Protein AF-A0A1G2H850-F1 (afdb_monomer)

Radius of gyration: 28.99 Å; Cα contacts (8 Å, |Δi|>4): 253; chains: 1; bounding box: 57×56×96 Å

Sequence (173 aa):
MLKAKFNKGFTLIELSIAVFVLAVGISGMLALINRLVISGTQIQQQLIASGLAQEGIEVTHNIRNTNWIQDKDWNEGLDKSGCSTSPLDTSNCPILATVNFDSSSISENSDPDDWELPWDGSNYKHSSGGIFSRHLEISYDSDDDGDIFMRVKSIVDWRGKSFETEELLYDWE

Foldseek 3Di:
DDDDDDDDDDDPVNVVVVVVVVVVVVVVVVVVVVVVVVVVVVVVVVVVQVVVQVLQVVLLVVLLVVCVVVVHDSCVQVDDDQFPDDLPRWPPPWFKWDDFSPDNHTHGDPDQQQQAWDDPPPGTDGDGDHQKGKIWTWTWDADPVRFIWIKIKIWMDGPHDIDIDIDIGGDDD

Mean predicted aligned error: 8.48 Å

pLDDT: mean 86.19, std 13.15, range [43.88, 97.88]

Nearest PDB structures (foldseek):
  5kux-assembly1_A  TM=5.334E-01  e=2.089E-01  synthetic construct
  4h62-assembly1_Q  TM=6.261E-01  e=2.648E+00  Saccharomyces cerevisiae S288C
  4v1o-assembly1_W  TM=6.262E-01  e=2.802E+00  Saccharomyces cerevisiae
  2imj-assembly2_D  TM=6.664E-01  e=4.401E+00  Pseudomonas protegens Pf-5
  8avp-assembly6_L  TM=4.520E-01  e=1.686E+00  Rhizobium sp. AAP43

Structure (mmCIF, N/CA/C/O backbone):
data_AF-A0A1G2H850-F1
#
_entry.id   AF-A0A1G2H850-F1
#
loop_
_atom_site.group_PDB
_atom_site.id
_atom_site.type_symbol
_atom_site.label_atom_id
_atom_site.label_alt_id
_atom_site.label_comp_id
_atom_site.label_asym_id
_atom_site.label_entity_id
_atom_site.label_seq_id
_atom_site.pdbx_PDB_ins_code
_atom_site.Cartn_x
_atom_site.Cartn_y
_atom_site.Cartn_z
_atom_site.occupancy
_atom_site.B_iso_or_equiv
_atom_site.auth_seq_id
_atom_site.auth_comp_id
_atom_site.auth_asym_id
_atom_site.auth_atom_id
_atom_site.pdbx_PDB_model_num
ATOM 1 N N . MET A 1 1 ? -19.069 -40.779 71.135 1.00 43.88 1 MET A N 1
ATOM 2 C CA . MET A 1 1 ? -20.089 -40.170 70.252 1.00 43.88 1 MET A CA 1
ATOM 3 C C . MET A 1 1 ? -19.402 -39.168 69.334 1.00 43.88 1 MET A C 1
ATOM 5 O O . MET A 1 1 ? -18.726 -38.278 69.836 1.00 43.88 1 MET A O 1
ATOM 9 N N . LEU A 1 2 ? -19.499 -39.356 68.015 1.00 52.38 2 LEU A N 1
ATOM 10 C CA . LEU A 1 2 ? -18.927 -38.453 67.009 1.00 52.38 2 LEU A CA 1
ATOM 11 C C . LEU A 1 2 ? -19.668 -37.104 67.024 1.00 52.38 2 LEU A C 1
ATOM 13 O O . LEU A 1 2 ? -20.883 -37.068 66.848 1.00 52.38 2 LEU A O 1
ATOM 17 N N . LYS A 1 3 ? -18.943 -35.996 67.224 1.00 51.53 3 LYS A N 1
ATOM 18 C CA . LYS A 1 3 ? -19.475 -34.638 67.032 1.00 51.53 3 LYS A CA 1
ATOM 19 C C . LYS A 1 3 ? -19.689 -34.403 65.536 1.00 51.53 3 LYS A C 1
ATOM 21 O O . LYS A 1 3 ? -18.717 -34.312 64.789 1.00 51.53 3 LYS A O 1
ATOM 26 N N . ALA A 1 4 ? -20.941 -34.275 65.106 1.00 64.69 4 ALA A N 1
ATOM 27 C CA . ALA A 1 4 ? -21.257 -33.799 63.765 1.00 64.69 4 ALA A CA 1
ATOM 28 C C . ALA A 1 4 ? -20.779 -32.343 63.616 1.00 64.69 4 ALA A C 1
ATOM 30 O O . ALA A 1 4 ? -21.130 -31.469 64.411 1.00 64.69 4 ALA A O 1
ATOM 31 N N . LYS A 1 5 ? -19.930 -32.095 62.616 1.00 61.72 5 LYS A N 1
ATOM 32 C CA . LYS A 1 5 ? -19.424 -30.766 62.266 1.00 61.72 5 LYS A CA 1
ATOM 33 C C . LYS A 1 5 ? -20.484 -30.101 61.381 1.00 61.72 5 LYS A C 1
ATOM 35 O O . LYS A 1 5 ? -20.654 -30.500 60.235 1.00 61.72 5 LYS A O 1
ATOM 40 N N . PHE A 1 6 ? -21.234 -29.138 61.913 1.00 60.81 6 PHE A N 1
ATOM 41 C CA . PHE A 1 6 ? -22.173 -28.357 61.105 1.00 60.81 6 PHE A CA 1
ATOM 42 C C . PHE A 1 6 ? -21.379 -27.497 60.110 1.00 60.81 6 PHE A C 1
ATOM 44 O O . PHE A 1 6 ? -20.620 -26.614 60.517 1.00 60.81 6 PHE A O 1
ATOM 51 N N . ASN A 1 7 ? -21.524 -27.774 58.812 1.00 66.62 7 ASN A N 1
ATOM 52 C CA . ASN A 1 7 ? -20.998 -26.911 57.759 1.00 66.62 7 ASN A CA 1
ATOM 53 C C . ASN A 1 7 ? -21.762 -25.582 57.811 1.00 66.62 7 ASN A C 1
ATOM 55 O O . ASN A 1 7 ? -22.991 -25.570 57.778 1.00 66.62 7 ASN A O 1
ATOM 59 N N . LYS A 1 8 ? -21.037 -24.468 57.961 1.00 70.81 8 LYS A N 1
ATOM 60 C CA . LYS A 1 8 ? -21.627 -23.125 57.982 1.00 70.81 8 LYS A CA 1
ATOM 61 C C . LYS A 1 8 ? -22.342 -22.887 56.644 1.00 70.81 8 LYS A C 1
ATOM 63 O O . LYS A 1 8 ? -21.728 -23.061 55.596 1.00 70.81 8 LYS A O 1
ATOM 68 N N . GLY A 1 9 ? -23.633 -22.557 56.691 1.00 71.75 9 GLY A N 1
ATOM 69 C CA . GLY A 1 9 ? -24.425 -22.229 55.504 1.00 71.75 9 GLY A CA 1
ATOM 70 C C . GLY A 1 9 ? -23.987 -20.905 54.873 1.00 71.75 9 GLY A C 1
ATOM 71 O O . GLY A 1 9 ? -23.446 -20.039 55.559 1.00 71.75 9 GLY A O 1
ATOM 72 N N . PHE A 1 10 ? -24.226 -20.765 53.571 1.00 74.31 10 PHE A N 1
ATOM 73 C CA . PHE A 1 10 ? -23.901 -19.567 52.798 1.00 74.31 10 PHE A CA 1
ATOM 74 C C . PHE A 1 10 ? -24.806 -18.397 53.204 1.00 74.31 10 PHE A C 1
ATOM 76 O O . PHE A 1 10 ? -26.018 -18.573 53.355 1.00 74.31 10 PHE A O 1
ATOM 83 N N . THR A 1 11 ? -24.235 -17.208 53.401 1.00 88.50 11 THR A N 1
ATOM 84 C CA . THR A 1 11 ? -25.017 -16.028 53.808 1.00 88.50 11 THR A CA 1
ATOM 85 C C . THR A 1 11 ? -25.519 -15.245 52.593 1.00 88.50 11 THR A C 1
ATOM 87 O O . THR A 1 11 ? -24.885 -15.226 51.541 1.00 88.50 11 THR A O 1
ATOM 90 N N . LEU A 1 12 ? -26.653 -14.548 52.725 1.00 89.12 12 LEU A N 1
ATOM 91 C CA . LEU A 1 12 ? -27.211 -13.740 51.631 1.00 89.12 12 LEU A CA 1
ATOM 92 C C . LEU A 1 12 ? -26.261 -12.607 51.201 1.00 89.12 12 LEU A C 1
ATOM 94 O O . LEU A 1 12 ? -26.177 -12.287 50.020 1.00 89.12 12 LEU A O 1
ATOM 98 N N . ILE A 1 13 ? -25.498 -12.045 52.144 1.00 91.38 13 ILE A N 1
ATOM 99 C CA . ILE A 1 13 ? -24.484 -11.025 51.848 1.00 91.38 13 ILE A CA 1
ATOM 100 C C . ILE A 1 13 ? -23.309 -11.593 51.036 1.00 91.38 13 ILE A C 1
ATOM 102 O O . ILE A 1 13 ? -22.813 -10.925 50.134 1.00 91.38 13 ILE A O 1
ATOM 106 N N . GLU A 1 14 ? -22.906 -12.838 51.295 1.00 88.31 14 GLU A N 1
ATOM 107 C CA . GLU A 1 14 ? -21.842 -13.528 50.555 1.00 88.31 14 GLU A CA 1
ATOM 108 C C . GLU A 1 14 ? -22.253 -13.799 49.101 1.00 88.31 14 GLU A C 1
ATOM 110 O O . GLU A 1 14 ? -21.452 -13.594 48.190 1.00 88.31 14 GLU A O 1
ATOM 115 N N . LEU A 1 15 ? -23.528 -14.138 48.862 1.00 92.56 15 LEU A N 1
ATOM 116 C CA . LEU A 1 15 ? -24.086 -14.260 47.511 1.00 92.56 15 LEU A CA 1
ATOM 117 C C . LEU A 1 15 ? -24.059 -12.933 46.758 1.00 92.56 15 LEU A C 1
ATOM 119 O O . LEU A 1 15 ? -23.625 -12.892 45.609 1.00 92.56 15 LEU A O 1
ATOM 123 N N . SER A 1 16 ? -24.492 -11.851 47.405 1.00 93.94 16 SER A N 1
ATOM 124 C CA . SER A 1 16 ? -24.506 -10.521 46.795 1.00 93.94 16 SER A CA 1
ATOM 125 C C . SER A 1 16 ? -23.104 -10.075 46.383 1.00 93.94 16 SER A C 1
ATOM 127 O O . SER A 1 16 ? -22.919 -9.574 45.276 1.00 93.94 16 SER A O 1
ATOM 129 N N . ILE A 1 17 ? -22.106 -10.306 47.242 1.00 95.50 17 ILE A N 1
ATOM 130 C CA . ILE A 1 17 ? -20.705 -9.992 46.937 1.00 95.50 17 ILE A CA 1
ATOM 131 C C . ILE A 1 17 ? -20.187 -10.886 45.802 1.00 95.50 17 ILE A C 1
ATOM 133 O O . ILE A 1 17 ? -19.547 -10.382 44.881 1.00 95.50 17 ILE A O 1
ATOM 137 N N . ALA A 1 18 ? -20.489 -12.187 45.817 1.00 95.62 18 ALA A N 1
ATOM 138 C CA . ALA A 1 18 ? -20.060 -13.111 44.768 1.00 95.62 18 ALA A CA 1
ATOM 139 C C . ALA A 1 18 ? -20.626 -12.730 43.388 1.00 95.62 18 ALA A C 1
ATOM 141 O O . ALA A 1 18 ? -19.881 -12.677 42.409 1.00 95.62 18 ALA A O 1
ATOM 142 N N . VAL A 1 19 ? -21.921 -12.404 43.311 1.00 96.00 19 VAL A N 1
ATOM 143 C CA . VAL A 1 19 ? -22.569 -11.948 42.069 1.00 96.00 19 VAL A CA 1
ATOM 144 C C . VAL A 1 19 ? -22.008 -10.599 41.623 1.00 96.00 19 VAL A C 1
ATOM 146 O O . VAL A 1 19 ? -21.783 -10.405 40.431 1.00 96.00 19 VAL A O 1
ATOM 149 N N . PHE A 1 20 ? -21.721 -9.686 42.554 1.00 96.94 20 PHE A N 1
ATOM 150 C CA . PHE A 1 20 ? -21.093 -8.404 42.237 1.00 96.94 20 PHE A CA 1
ATOM 151 C C . PHE A 1 20 ? -19.703 -8.582 41.610 1.00 96.94 20 PHE A C 1
ATOM 153 O O . PHE A 1 20 ? -19.432 -8.030 40.544 1.00 96.94 20 PHE A O 1
ATOM 160 N N . VAL A 1 21 ? -18.838 -9.398 42.222 1.00 97.12 21 VAL A N 1
ATOM 161 C CA . VAL A 1 21 ? -17.499 -9.693 41.685 1.00 97.12 21 VAL A CA 1
ATOM 162 C C . VAL A 1 21 ? -17.598 -10.365 40.313 1.00 97.12 21 VAL A C 1
ATOM 164 O O . VAL A 1 21 ? -16.876 -9.979 39.393 1.00 97.12 21 VAL A O 1
ATOM 167 N N . LEU A 1 22 ? -18.527 -11.313 40.142 1.00 97.44 22 LEU A N 1
ATOM 168 C CA . LEU A 1 22 ? -18.802 -11.936 38.844 1.00 97.44 22 LEU A CA 1
ATOM 169 C C . LEU A 1 22 ? -19.236 -10.911 37.790 1.00 97.44 22 LEU A C 1
ATOM 171 O O . LEU A 1 22 ? -18.716 -10.930 36.676 1.00 97.44 22 LEU A O 1
ATOM 175 N N . ALA A 1 23 ? -20.147 -10.000 38.130 1.00 97.50 23 ALA A N 1
ATOM 176 C CA . ALA A 1 23 ? -20.643 -8.984 37.206 1.00 97.50 23 ALA A CA 1
ATOM 177 C C . ALA A 1 23 ? -19.529 -8.032 36.741 1.00 97.50 23 ALA A C 1
ATOM 179 O O . ALA A 1 23 ? -19.421 -7.736 35.546 1.00 97.50 23 ALA A O 1
ATOM 180 N N . VAL A 1 24 ? -18.660 -7.597 37.660 1.00 97.56 24 VAL A N 1
ATOM 181 C CA . VAL A 1 24 ? -17.487 -6.770 37.331 1.00 97.56 24 VAL A CA 1
ATOM 182 C C . VAL A 1 24 ? -16.507 -7.546 36.449 1.00 97.56 24 VAL A C 1
ATOM 184 O O . VAL A 1 24 ? -16.051 -7.018 35.433 1.00 97.56 24 VAL A O 1
ATOM 187 N N . GLY A 1 25 ? -16.234 -8.812 36.779 1.00 97.50 25 GLY A N 1
ATOM 188 C CA . GLY A 1 25 ? -15.357 -9.679 35.989 1.00 97.50 25 GLY A CA 1
ATOM 189 C C . GLY A 1 25 ? -15.850 -9.873 34.553 1.00 97.50 25 GLY A C 1
ATOM 190 O O . GLY A 1 25 ? -15.086 -9.687 33.606 1.00 97.50 25 GLY A O 1
ATOM 191 N N . ILE A 1 26 ? -17.140 -10.172 34.373 1.00 97.88 26 ILE A N 1
ATOM 192 C CA . ILE A 1 26 ? -17.757 -10.343 33.048 1.00 97.88 26 ILE A CA 1
ATOM 193 C C . ILE A 1 26 ? -17.699 -9.038 32.249 1.00 97.88 26 ILE A C 1
ATOM 195 O O . ILE A 1 26 ? -17.339 -9.054 31.073 1.00 97.88 26 ILE A O 1
ATOM 199 N N . SER A 1 27 ? -17.983 -7.903 32.889 1.00 97.50 27 SER A N 1
ATOM 200 C CA . SER A 1 27 ? -17.921 -6.591 32.233 1.00 97.50 27 SER A CA 1
ATOM 201 C C . SER A 1 27 ? -16.507 -6.266 31.738 1.00 97.50 27 SER A C 1
ATOM 203 O O . SER A 1 27 ? -16.334 -5.800 30.611 1.00 97.50 27 SER A O 1
ATOM 205 N N . GLY A 1 28 ? -15.485 -6.573 32.545 1.00 97.12 28 GLY A N 1
ATOM 206 C CA . GLY A 1 28 ? -14.082 -6.424 32.155 1.00 97.12 28 GLY A CA 1
ATOM 207 C C . GLY A 1 28 ? -13.700 -7.308 30.964 1.00 97.12 28 GLY A C 1
ATOM 208 O O . GLY A 1 28 ? -13.074 -6.830 30.019 1.00 97.12 28 GLY A O 1
ATOM 209 N N . MET A 1 29 ? -14.132 -8.574 30.960 1.00 97.25 29 MET A N 1
ATOM 210 C CA . MET A 1 29 ? -13.892 -9.486 29.833 1.00 97.25 29 MET A CA 1
ATOM 211 C C . MET A 1 29 ? -14.558 -9.000 28.542 1.00 97.25 29 MET A C 1
ATOM 213 O O . MET A 1 29 ? -13.919 -9.000 27.492 1.00 97.25 29 MET A O 1
ATOM 217 N N . LEU A 1 30 ? -15.806 -8.527 28.607 1.00 97.19 30 LEU A N 1
ATOM 218 C CA . LEU A 1 30 ? -16.514 -7.985 27.441 1.00 97.19 30 LEU A CA 1
ATOM 219 C C . LEU A 1 30 ? -15.799 -6.760 26.853 1.00 97.19 30 LEU A C 1
ATOM 221 O O . LEU A 1 30 ? -15.666 -6.645 25.634 1.00 97.19 30 LEU A O 1
ATOM 225 N N . ALA A 1 31 ? -15.281 -5.871 27.705 1.00 96.00 31 ALA A N 1
ATOM 226 C CA . ALA A 1 31 ? -14.501 -4.721 27.256 1.00 96.00 31 ALA A CA 1
ATOM 227 C C . ALA A 1 31 ? -13.220 -5.140 26.511 1.00 96.00 31 ALA A C 1
ATOM 229 O O . ALA A 1 31 ? -12.873 -4.536 25.494 1.00 96.00 31 ALA A O 1
ATOM 230 N N . LEU A 1 32 ? -12.537 -6.189 26.981 1.00 96.25 32 LEU A N 1
ATOM 231 C CA . LEU A 1 32 ? -11.354 -6.737 26.312 1.00 96.25 32 LEU A CA 1
ATOM 232 C C . LEU A 1 32 ? -11.701 -7.391 24.973 1.00 96.25 32 LEU A C 1
ATOM 234 O O . LEU A 1 32 ? -11.019 -7.129 23.985 1.00 96.25 32 LEU A O 1
ATOM 238 N N . ILE A 1 33 ? -12.777 -8.179 24.913 1.00 96.75 33 ILE A N 1
ATOM 239 C CA . ILE A 1 33 ? -13.243 -8.811 23.670 1.00 96.75 33 ILE A CA 1
ATOM 240 C C . ILE A 1 33 ? -13.532 -7.749 22.605 1.00 96.75 33 ILE A C 1
ATOM 242 O O . ILE A 1 33 ? -13.062 -7.868 21.476 1.00 96.75 33 ILE A O 1
ATOM 246 N N . ASN A 1 34 ? -14.222 -6.667 22.971 1.00 94.69 34 ASN A N 1
ATOM 247 C CA . ASN A 1 34 ? -14.502 -5.574 22.038 1.00 94.69 34 ASN A CA 1
ATOM 248 C C . ASN A 1 34 ? -13.220 -4.932 21.491 1.00 94.69 34 ASN A C 1
ATOM 250 O O . ASN A 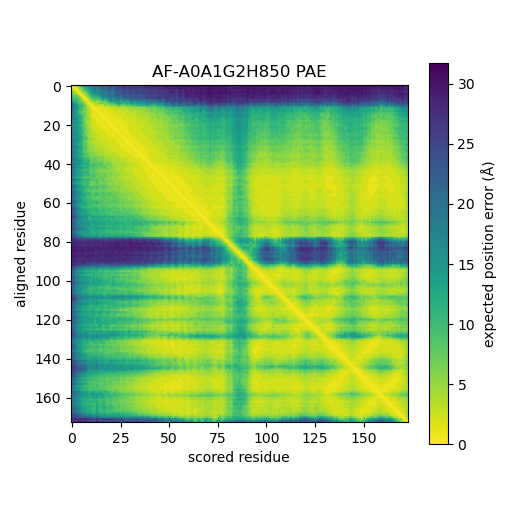1 34 ? -13.130 -4.646 20.297 1.00 94.69 34 ASN A O 1
ATOM 254 N N . ARG A 1 35 ? -12.202 -4.740 22.340 1.00 94.25 35 ARG A N 1
ATOM 255 C CA . ARG A 1 35 ? -10.899 -4.228 21.890 1.00 94.25 35 ARG A CA 1
ATOM 256 C C . ARG A 1 35 ? -10.203 -5.199 20.942 1.00 94.25 35 ARG A C 1
ATOM 258 O O . ARG A 1 35 ? -9.693 -4.758 19.920 1.00 94.25 35 ARG A O 1
ATOM 265 N N . LEU A 1 36 ? -10.222 -6.496 21.247 1.00 95.44 36 LEU A N 1
ATOM 266 C CA . LEU A 1 36 ? -9.617 -7.525 20.398 1.00 95.44 36 LEU A CA 1
ATOM 267 C C . LEU A 1 36 ? -10.240 -7.554 19.000 1.00 95.44 36 LEU A C 1
ATOM 269 O O . LEU A 1 36 ? -9.506 -7.630 18.019 1.00 95.44 36 LEU A O 1
ATOM 273 N N . VAL A 1 37 ? -11.566 -7.432 18.896 1.00 94.62 37 VAL A N 1
ATOM 274 C CA . VAL A 1 37 ? -12.258 -7.383 17.599 1.00 94.62 37 VAL A CA 1
ATOM 275 C C . VAL A 1 37 ? -11.790 -6.182 16.775 1.00 94.62 37 VAL A C 1
ATOM 277 O O . VAL A 1 37 ? -11.407 -6.342 15.617 1.00 94.62 37 VAL A O 1
ATOM 280 N N . ILE A 1 38 ? -11.750 -4.988 17.373 1.00 91.88 38 ILE A N 1
ATOM 281 C CA . ILE A 1 38 ? -11.301 -3.773 16.678 1.00 91.88 38 ILE A CA 1
ATOM 282 C C . ILE A 1 38 ? -9.836 -3.912 16.245 1.00 91.88 38 ILE A C 1
ATOM 284 O O . ILE A 1 38 ? -9.515 -3.665 15.082 1.00 91.88 38 ILE A O 1
ATOM 288 N N . SER A 1 39 ? -8.953 -4.360 17.140 1.00 93.06 39 SER A N 1
ATOM 289 C CA . SER A 1 39 ? -7.538 -4.580 16.823 1.00 93.06 39 SER A CA 1
ATOM 290 C C . SER A 1 39 ? -7.343 -5.615 15.714 1.00 93.06 39 SER A C 1
ATOM 292 O O . SER A 1 39 ? -6.524 -5.395 14.826 1.00 93.06 39 SER A O 1
ATOM 294 N N . GLY A 1 40 ? -8.128 -6.695 15.707 1.00 92.69 40 GLY A N 1
ATOM 295 C CA . GLY A 1 40 ? -8.088 -7.710 14.654 1.00 92.69 40 GLY A CA 1
ATOM 296 C C . GLY A 1 40 ? -8.374 -7.123 13.272 1.00 92.69 40 GLY A C 1
ATOM 297 O O . GLY A 1 40 ? -7.612 -7.357 12.337 1.00 92.69 40 GLY A O 1
ATOM 298 N N . THR A 1 41 ? -9.406 -6.279 13.154 1.00 90.19 41 THR A N 1
ATOM 299 C CA . THR A 1 41 ? -9.722 -5.618 11.872 1.00 90.19 41 THR A CA 1
ATOM 300 C C . THR A 1 41 ? -8.613 -4.676 11.398 1.00 90.19 41 THR A C 1
ATOM 302 O O . THR A 1 41 ? -8.351 -4.591 10.201 1.00 90.19 41 THR A O 1
ATOM 305 N N . GLN A 1 42 ? -7.922 -3.996 12.318 1.00 91.88 42 GLN A N 1
ATOM 306 C CA . GLN A 1 42 ? -6.811 -3.106 11.969 1.00 91.88 42 GLN A CA 1
ATOM 307 C C . GLN A 1 42 ? -5.582 -3.878 11.484 1.00 91.88 42 GLN A C 1
ATOM 309 O O . GLN A 1 42 ? -4.966 -3.469 10.504 1.00 91.88 42 GLN A O 1
ATOM 314 N N . ILE A 1 43 ? -5.249 -4.992 12.145 1.00 93.69 43 ILE A N 1
ATOM 315 C CA . ILE A 1 43 ? -4.145 -5.873 11.739 1.00 93.69 43 ILE A CA 1
ATOM 316 C C . ILE A 1 43 ? -4.429 -6.465 10.360 1.00 93.69 43 ILE A C 1
ATOM 318 O O . ILE A 1 43 ? -3.557 -6.458 9.499 1.00 93.69 43 ILE A O 1
ATOM 322 N N . GLN A 1 44 ? -5.661 -6.922 10.122 1.00 94.75 44 GLN A N 1
ATOM 323 C CA . GLN A 1 44 ? -6.060 -7.441 8.816 1.00 94.75 44 GLN A CA 1
ATOM 324 C C . GLN A 1 44 ? -5.862 -6.398 7.708 1.00 94.75 44 GLN A C 1
ATOM 326 O O . GLN A 1 44 ? -5.299 -6.718 6.667 1.00 94.75 44 GLN A O 1
ATOM 331 N N . GLN A 1 45 ? -6.288 -5.152 7.930 1.00 94.44 45 GLN A N 1
ATOM 332 C CA . GLN A 1 45 ? -6.106 -4.083 6.944 1.00 94.44 45 GLN A CA 1
ATOM 333 C C . GLN A 1 45 ? -4.631 -3.774 6.688 1.00 94.44 45 GLN A C 1
ATOM 335 O O . GLN A 1 45 ? -4.250 -3.572 5.543 1.00 94.44 45 GLN A O 1
ATOM 340 N N . GLN A 1 46 ? -3.803 -3.789 7.732 1.00 95.50 46 GLN A N 1
ATOM 341 C CA . GLN A 1 46 ? -2.364 -3.584 7.595 1.00 95.50 46 GLN A CA 1
ATOM 342 C C . GLN A 1 46 ? -1.695 -4.699 6.780 1.00 95.50 46 GLN A C 1
ATOM 344 O O . GLN A 1 46 ? -0.851 -4.405 5.942 1.00 95.50 46 GLN A O 1
ATOM 349 N N . LEU A 1 47 ? -2.096 -5.958 6.982 1.00 95.81 47 LEU A N 1
ATOM 350 C CA . LEU A 1 47 ? -1.592 -7.087 6.194 1.00 95.81 47 LEU A CA 1
ATOM 351 C C . LEU A 1 47 ? -1.981 -6.968 4.715 1.00 95.81 47 LEU A C 1
ATOM 353 O O . LEU A 1 47 ? -1.146 -7.199 3.843 1.00 95.81 47 LEU A O 1
ATOM 357 N N . ILE A 1 48 ? -3.227 -6.571 4.433 1.00 95.81 48 ILE A N 1
ATOM 358 C CA . ILE A 1 48 ? -3.687 -6.330 3.058 1.00 95.81 48 ILE A CA 1
ATOM 359 C C . ILE A 1 48 ? -2.878 -5.195 2.426 1.00 95.81 48 ILE A C 1
ATOM 361 O O . ILE A 1 48 ? -2.345 -5.378 1.339 1.00 95.81 48 ILE A O 1
ATOM 365 N N . ALA A 1 49 ? -2.722 -4.065 3.120 1.00 96.50 49 ALA A N 1
ATOM 366 C CA . ALA A 1 49 ? -1.945 -2.936 2.618 1.00 96.50 49 ALA A CA 1
ATOM 367 C C . ALA A 1 49 ? -0.488 -3.319 2.319 1.00 96.50 49 ALA A C 1
ATOM 369 O O . ALA A 1 49 ? 0.023 -2.979 1.256 1.00 96.50 49 ALA A O 1
ATOM 370 N N . SER A 1 50 ? 0.156 -4.096 3.200 1.00 97.00 50 SER A N 1
ATOM 371 C CA . SER A 1 50 ? 1.516 -4.582 2.945 1.00 97.00 50 SER A CA 1
ATOM 372 C C . SER A 1 50 ? 1.602 -5.518 1.740 1.00 97.00 50 SER A C 1
ATOM 374 O O . SER A 1 50 ? 2.556 -5.429 0.974 1.00 97.00 50 SER A O 1
ATOM 376 N N . GLY A 1 51 ? 0.596 -6.376 1.536 1.00 96.75 51 GLY A N 1
ATOM 377 C CA . GLY A 1 51 ? 0.534 -7.253 0.367 1.00 96.75 51 GLY A CA 1
ATOM 378 C C . GLY A 1 51 ? 0.331 -6.472 -0.930 1.00 96.75 51 GLY A C 1
ATOM 379 O O . GLY A 1 51 ? 1.005 -6.748 -1.913 1.00 96.75 51 GLY A O 1
ATOM 380 N N . LEU A 1 52 ? -0.533 -5.452 -0.920 1.00 96.56 52 LEU A N 1
ATOM 381 C CA . LEU A 1 52 ? -0.765 -4.576 -2.075 1.00 96.56 52 LEU A CA 1
ATOM 382 C C . LEU A 1 52 ? 0.474 -3.765 -2.457 1.00 96.56 52 LEU A C 1
ATOM 384 O O . LEU A 1 52 ? 0.728 -3.564 -3.646 1.00 96.56 52 LEU A O 1
ATOM 388 N N . ALA A 1 53 ? 1.239 -3.314 -1.462 1.00 96.81 53 ALA A N 1
ATOM 389 C CA . ALA A 1 53 ? 2.490 -2.607 -1.689 1.00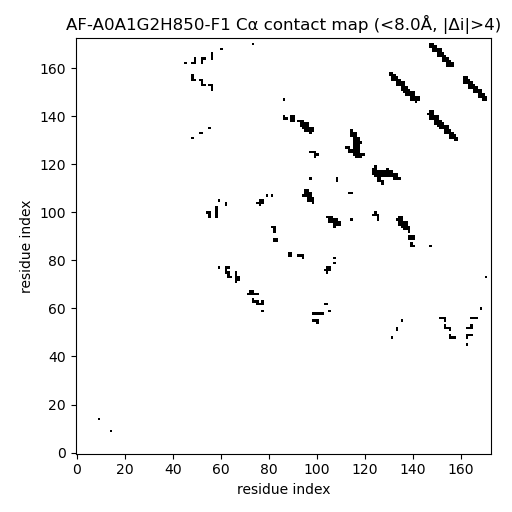 96.81 53 ALA A CA 1
ATOM 390 C C . ALA A 1 53 ? 3.542 -3.544 -2.309 1.00 96.81 53 ALA A C 1
ATOM 392 O O . ALA A 1 53 ? 4.157 -3.210 -3.318 1.00 96.81 53 ALA A O 1
ATOM 393 N N . GLN A 1 54 ? 3.687 -4.760 -1.765 1.00 96.75 54 GLN A N 1
ATOM 394 C CA . GLN A 1 54 ? 4.574 -5.788 -2.326 1.00 96.75 54 GLN A CA 1
ATOM 395 C C . GLN A 1 54 ? 4.167 -6.204 -3.743 1.00 96.75 54 GLN A C 1
ATOM 397 O O . GLN A 1 54 ? 5.026 -6.354 -4.602 1.00 96.75 54 GLN A O 1
ATOM 402 N N . GLU A 1 55 ? 2.868 -6.342 -4.012 1.00 95.69 55 GLU A N 1
ATOM 403 C CA . GLU A 1 55 ? 2.359 -6.644 -5.352 1.00 95.69 55 GLU A CA 1
ATOM 404 C C . GLU A 1 55 ? 2.772 -5.566 -6.364 1.00 95.69 55 GLU A C 1
ATOM 406 O O . GLU A 1 55 ? 3.194 -5.899 -7.465 1.00 95.69 55 GLU A O 1
ATOM 411 N N . GLY A 1 56 ? 2.708 -4.280 -5.998 1.00 94.19 56 GLY A N 1
ATOM 412 C CA . GLY A 1 56 ? 3.127 -3.191 -6.889 1.00 94.19 56 GLY A CA 1
ATOM 413 C C . GLY A 1 56 ? 4.600 -3.292 -7.302 1.00 94.19 56 GLY A C 1
ATOM 414 O O . GLY A 1 56 ? 4.941 -3.080 -8.469 1.00 94.19 56 GLY A O 1
ATOM 415 N N . ILE A 1 57 ? 5.463 -3.678 -6.361 1.00 95.31 57 ILE A N 1
ATOM 416 C CA . ILE A 1 57 ? 6.881 -3.936 -6.625 1.00 95.31 57 ILE A CA 1
ATOM 417 C C . ILE A 1 57 ? 7.069 -5.177 -7.504 1.00 95.31 57 ILE A C 1
ATOM 419 O O . ILE A 1 57 ? 7.758 -5.106 -8.519 1.00 95.31 57 ILE A O 1
ATOM 423 N N . GLU A 1 58 ? 6.403 -6.287 -7.178 1.00 95.75 58 GLU A N 1
ATOM 424 C CA . GLU A 1 58 ? 6.510 -7.540 -7.936 1.00 95.75 58 GLU A CA 1
ATOM 425 C C . GLU A 1 58 ? 6.071 -7.364 -9.395 1.00 95.75 58 GLU A C 1
ATOM 427 O O . GLU A 1 58 ? 6.711 -7.889 -10.304 1.00 95.75 58 GLU A O 1
ATOM 432 N N . VAL A 1 59 ? 5.017 -6.583 -9.653 1.00 95.06 59 VAL A N 1
ATOM 433 C CA . VAL A 1 59 ? 4.591 -6.287 -11.029 1.00 95.06 59 VAL A CA 1
ATOM 434 C C . VAL A 1 59 ? 5.662 -5.490 -11.769 1.00 95.06 59 VAL A C 1
ATOM 436 O O . VAL A 1 59 ? 5.970 -5.803 -12.917 1.00 95.06 59 VAL A O 1
ATOM 439 N N . THR A 1 60 ? 6.275 -4.504 -11.115 1.00 93.12 60 THR A N 1
ATOM 440 C CA . THR A 1 60 ? 7.371 -3.718 -11.700 1.00 93.12 60 THR A CA 1
ATOM 441 C C . THR A 1 60 ? 8.570 -4.614 -12.040 1.00 93.12 60 THR A C 1
ATOM 443 O O . THR A 1 60 ? 9.110 -4.558 -13.147 1.00 93.12 60 THR A O 1
ATOM 446 N N . HIS A 1 61 ? 8.928 -5.521 -11.131 1.00 92.88 61 HIS A N 1
ATOM 447 C CA . HIS A 1 61 ? 9.972 -6.522 -11.339 1.00 92.88 61 HIS A CA 1
ATOM 448 C C . HIS A 1 61 ? 9.626 -7.496 -12.483 1.00 92.88 61 HIS A C 1
ATOM 450 O O . HIS A 1 61 ? 10.480 -7.827 -13.309 1.00 92.88 61 HIS A O 1
ATOM 456 N N . ASN A 1 62 ? 8.363 -7.918 -12.588 1.00 93.94 62 ASN A N 1
ATOM 457 C CA . ASN A 1 62 ? 7.875 -8.775 -13.666 1.00 93.94 62 ASN A CA 1
ATOM 458 C C . ASN A 1 62 ? 7.930 -8.080 -15.038 1.00 93.94 62 ASN A C 1
ATOM 460 O O . ASN A 1 62 ? 8.341 -8.708 -16.016 1.00 93.94 62 ASN A O 1
ATOM 464 N N . ILE A 1 63 ? 7.572 -6.793 -15.119 1.00 92.88 63 ILE A N 1
ATOM 465 C CA . ILE A 1 63 ? 7.699 -5.992 -16.348 1.00 92.88 63 ILE A CA 1
ATOM 466 C C . ILE A 1 63 ? 9.166 -5.963 -16.793 1.00 92.88 63 ILE A C 1
ATOM 468 O O . ILE A 1 63 ? 9.464 -6.365 -17.917 1.00 92.88 63 ILE A O 1
ATOM 472 N N . ARG A 1 64 ? 10.093 -5.616 -15.888 1.00 90.88 64 ARG A N 1
ATOM 473 C CA . ARG A 1 64 ? 11.536 -5.612 -16.180 1.00 90.88 64 ARG A CA 1
ATOM 474 C C . ARG A 1 64 ? 12.029 -6.966 -16.687 1.00 90.88 64 ARG A C 1
ATOM 476 O O . ARG A 1 64 ? 12.687 -7.050 -17.720 1.00 90.88 64 ARG A O 1
ATOM 483 N N . ASN A 1 65 ? 11.723 -8.041 -15.963 1.00 92.06 65 ASN A N 1
ATOM 484 C CA . ASN A 1 65 ? 12.189 -9.379 -16.332 1.00 92.06 65 ASN A CA 1
ATOM 485 C C . ASN A 1 65 ? 11.613 -9.825 -17.678 1.00 92.06 65 ASN A C 1
ATOM 487 O O . ASN A 1 65 ? 12.292 -10.492 -18.455 1.00 92.06 65 ASN A O 1
ATOM 491 N N . THR A 1 66 ? 10.368 -9.444 -17.965 1.00 92.44 66 THR A N 1
ATOM 492 C CA . THR A 1 66 ? 9.738 -9.704 -19.259 1.00 92.44 66 THR A CA 1
ATOM 493 C C . THR A 1 66 ? 10.464 -8.969 -20.383 1.00 92.44 66 THR A C 1
ATOM 495 O O . THR A 1 66 ? 10.684 -9.573 -21.431 1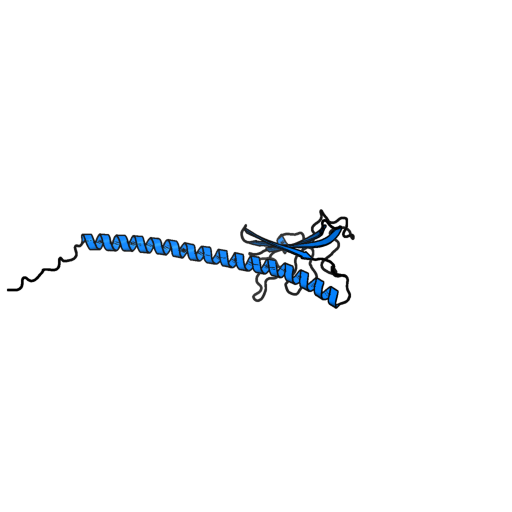.00 92.44 66 THR A O 1
ATOM 498 N N . ASN A 1 67 ? 10.881 -7.719 -20.166 1.00 91.12 67 ASN A N 1
ATOM 499 C CA . ASN A 1 67 ? 11.670 -6.962 -21.140 1.00 91.12 67 ASN A CA 1
ATOM 500 C C . ASN A 1 67 ? 13.020 -7.628 -21.415 1.00 91.12 67 ASN A C 1
ATOM 502 O O . ASN A 1 67 ? 13.364 -7.841 -22.575 1.00 91.12 67 ASN A O 1
ATOM 506 N N . TRP A 1 68 ? 13.718 -8.061 -20.360 1.00 89.19 68 TRP A N 1
ATOM 507 C CA . TRP A 1 68 ? 15.000 -8.758 -20.485 1.00 89.19 68 TRP A CA 1
ATOM 508 C C . TRP A 1 68 ? 14.891 -10.061 -21.293 1.00 89.19 68 TRP A C 1
ATOM 510 O O . TRP A 1 68 ? 15.714 -10.336 -22.156 1.00 89.19 68 TRP A O 1
ATOM 520 N N . ILE A 1 69 ? 13.829 -10.847 -21.081 1.00 90.50 69 ILE A N 1
ATOM 521 C CA . ILE A 1 69 ? 13.573 -12.080 -21.853 1.00 90.50 69 ILE A CA 1
ATOM 522 C C . ILE A 1 69 ? 13.243 -11.782 -23.329 1.00 90.50 69 ILE A C 1
ATOM 524 O O . ILE A 1 69 ? 13.407 -12.652 -24.185 1.00 90.50 69 ILE A O 1
ATOM 528 N N . GLN A 1 70 ? 12.731 -10.588 -23.629 1.00 91.94 70 GLN A N 1
ATOM 529 C CA . GLN A 1 70 ? 12.306 -10.175 -24.969 1.00 91.94 70 GLN A CA 1
ATOM 530 C C . GLN A 1 70 ? 13.372 -9.382 -25.740 1.00 91.94 70 GLN A C 1
ATOM 532 O O . GLN A 1 70 ? 13.050 -8.881 -26.817 1.00 91.94 70 GLN A O 1
ATOM 537 N N . ASP A 1 71 ? 14.601 -9.275 -25.220 1.00 88.88 71 ASP A N 1
ATOM 538 C CA . ASP A 1 71 ? 15.681 -8.452 -25.786 1.00 88.88 71 ASP A CA 1
ATOM 539 C C . ASP A 1 71 ? 15.248 -6.980 -26.001 1.00 88.88 71 ASP A C 1
ATOM 541 O O . ASP A 1 71 ? 15.521 -6.370 -27.039 1.00 88.88 71 ASP A O 1
ATOM 545 N N . LYS A 1 72 ? 14.502 -6.428 -25.035 1.00 88.06 72 LYS A N 1
ATOM 546 C CA . LYS A 1 72 ? 14.047 -5.028 -24.986 1.00 88.06 72 LYS A CA 1
ATOM 547 C C . LYS A 1 72 ? 14.806 -4.244 -23.920 1.00 88.06 72 LYS A C 1
ATOM 549 O O . LYS A 1 72 ? 15.331 -4.845 -22.985 1.00 88.06 72 LYS A O 1
ATOM 554 N N . ASP A 1 73 ? 14.753 -2.913 -23.999 1.00 87.75 73 ASP A N 1
ATOM 555 C CA . ASP A 1 73 ? 15.247 -2.041 -22.929 1.00 87.75 73 ASP A CA 1
ATOM 556 C C . ASP A 1 73 ? 14.591 -2.442 -21.594 1.00 87.75 73 ASP A C 1
ATOM 558 O O . ASP A 1 73 ? 13.366 -2.576 -21.496 1.00 87.75 73 ASP A O 1
ATOM 562 N N . TRP A 1 74 ? 15.394 -2.662 -20.550 1.00 86.50 74 TRP A N 1
ATOM 563 C CA . TRP A 1 74 ? 14.914 -3.228 -19.281 1.00 86.50 74 TRP A CA 1
ATOM 564 C C . TRP A 1 74 ? 13.820 -2.378 -18.616 1.00 86.50 74 TRP A C 1
ATOM 566 O O . TRP A 1 74 ? 12.946 -2.914 -17.929 1.00 86.50 74 TRP A O 1
ATOM 576 N N . ASN A 1 75 ? 13.834 -1.067 -18.857 1.00 86.31 75 ASN A N 1
ATOM 577 C CA . ASN A 1 75 ? 12.882 -0.086 -18.346 1.00 86.31 75 ASN A CA 1
ATOM 578 C C . ASN A 1 75 ? 11.684 0.175 -19.288 1.00 86.31 75 ASN A C 1
ATOM 580 O O . ASN A 1 75 ? 10.852 1.037 -18.989 1.00 86.31 75 ASN A O 1
ATOM 584 N N . GLU A 1 76 ? 11.537 -0.559 -20.402 1.00 87.75 76 GLU A N 1
ATOM 585 C CA . GLU A 1 76 ? 10.403 -0.392 -21.320 1.00 87.75 76 GLU A CA 1
ATOM 586 C C . GLU A 1 76 ? 9.067 -0.599 -20.577 1.00 87.75 76 GLU A C 1
ATOM 588 O O . GLU A 1 76 ? 8.805 -1.641 -19.978 1.00 87.75 76 GLU A O 1
ATOM 593 N N . GLY A 1 77 ? 8.193 0.410 -20.586 1.00 86.62 77 GLY A N 1
ATOM 594 C CA . GLY A 1 77 ? 6.914 0.348 -19.868 1.00 86.62 77 GLY A CA 1
ATOM 595 C C . GLY A 1 77 ? 7.001 0.602 -18.357 1.00 86.62 77 GLY A C 1
ATOM 596 O O . GLY A 1 77 ? 5.959 0.562 -17.703 1.00 86.62 77 GLY A O 1
ATOM 597 N N . LEU A 1 78 ? 8.193 0.895 -17.829 1.00 87.19 78 LEU A N 1
ATOM 598 C CA . LEU A 1 78 ? 8.446 1.432 -16.481 1.00 87.19 78 LEU A CA 1
ATOM 599 C C . LEU A 1 78 ? 8.870 2.906 -16.523 1.00 87.19 78 LEU A C 1
ATOM 601 O O . LEU A 1 78 ? 8.737 3.615 -15.532 1.00 87.19 78 LEU A O 1
ATOM 605 N N . ASP A 1 79 ? 9.319 3.361 -17.690 1.00 77.25 79 ASP A N 1
ATOM 606 C CA . ASP A 1 79 ? 9.658 4.744 -17.980 1.00 77.25 79 ASP A CA 1
ATOM 607 C C . ASP A 1 79 ? 8.688 5.291 -19.035 1.00 77.25 79 ASP A C 1
ATOM 609 O O . ASP A 1 79 ? 8.602 4.785 -20.162 1.00 77.25 79 ASP A O 1
ATOM 613 N N . LYS A 1 80 ? 7.896 6.297 -18.670 1.00 63.84 80 LYS A N 1
ATOM 614 C CA . LYS A 1 80 ? 7.142 7.101 -19.628 1.00 63.84 80 LYS A CA 1
ATOM 615 C C . LYS A 1 80 ? 7.412 8.580 -19.346 1.00 63.84 80 LYS A C 1
ATOM 617 O O . LYS A 1 80 ? 8.044 8.983 -18.379 1.00 63.84 80 LYS A O 1
ATOM 622 N N . SER A 1 81 ? 7.054 9.394 -20.327 1.00 55.06 81 SER A N 1
ATOM 623 C CA . SER A 1 81 ? 7.613 10.717 -20.615 1.00 55.06 81 SER A CA 1
ATOM 624 C C . SER A 1 81 ? 7.292 11.849 -19.615 1.00 55.06 81 SER A C 1
ATOM 626 O O . SER A 1 81 ? 7.242 13.009 -20.026 1.00 55.06 81 SER A O 1
ATOM 628 N N . GLY A 1 82 ? 7.072 11.561 -18.332 1.00 53.12 82 GLY A N 1
ATO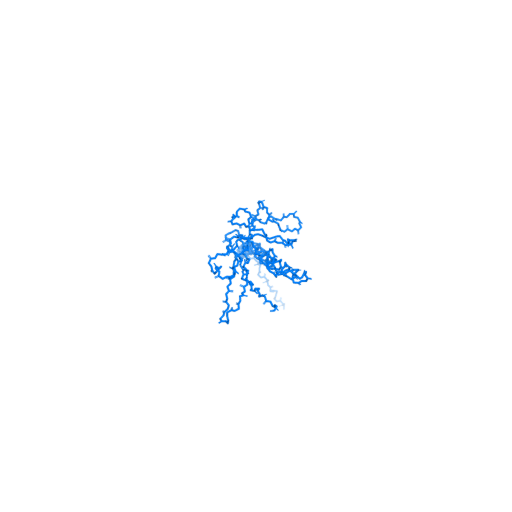M 629 C CA . GLY A 1 82 ? 6.809 12.566 -17.297 1.00 53.12 82 GLY A CA 1
ATOM 630 C C . GLY A 1 82 ? 8.038 13.378 -16.863 1.00 53.12 82 GLY A C 1
ATOM 631 O O . GLY A 1 82 ? 7.889 14.532 -16.461 1.00 53.12 82 GLY A O 1
ATOM 632 N N . CYS A 1 83 ? 9.248 12.822 -17.005 1.00 54.19 83 CYS A N 1
ATOM 633 C CA . CYS A 1 83 ? 10.506 13.458 -16.603 1.00 54.19 83 CYS A CA 1
ATOM 634 C C . CYS A 1 83 ? 11.566 13.309 -17.722 1.00 54.19 83 CYS A C 1
ATOM 636 O O . CYS A 1 83 ? 12.345 12.369 -17.746 1.00 54.19 83 CYS A O 1
ATOM 638 N N . SER A 1 84 ? 11.534 14.215 -18.706 1.00 44.03 84 SER A N 1
ATOM 639 C CA . SER A 1 84 ? 12.573 14.518 -19.715 1.00 44.03 84 SER A CA 1
ATOM 640 C C . SER A 1 84 ? 13.633 13.443 -20.048 1.00 44.03 84 SER A C 1
ATOM 642 O O . SER A 1 84 ? 14.804 13.648 -19.768 1.00 44.03 84 SER A O 1
ATOM 644 N N . THR A 1 85 ? 13.264 12.365 -20.746 1.00 46.97 85 THR A N 1
ATOM 645 C CA . THR A 1 85 ? 14.073 11.637 -21.765 1.00 46.97 85 THR A CA 1
ATOM 646 C C . THR A 1 85 ? 15.560 11.298 -21.486 1.00 46.97 85 THR A C 1
ATOM 648 O O . THR A 1 85 ? 16.293 11.033 -22.439 1.00 46.97 85 THR A O 1
ATOM 651 N N . SER A 1 86 ? 16.052 11.320 -20.246 1.00 48.91 86 SER A N 1
ATOM 652 C CA . SER A 1 86 ? 17.449 11.019 -19.910 1.00 48.91 86 SER A CA 1
ATOM 653 C C . SER A 1 86 ? 17.598 10.636 -18.428 1.00 48.91 86 SER A C 1
ATOM 655 O O . SER A 1 86 ? 17.195 11.430 -17.576 1.00 48.91 86 SER A O 1
ATOM 657 N N . PRO A 1 87 ? 18.256 9.505 -18.100 1.00 52.38 87 PRO A N 1
ATOM 658 C CA . PRO A 1 87 ? 18.495 9.037 -16.723 1.00 52.38 87 PRO A CA 1
ATOM 659 C C . PRO A 1 87 ? 19.291 9.994 -15.811 1.00 52.38 87 PRO A C 1
ATOM 661 O O . PRO A 1 87 ? 19.484 9.708 -14.634 1.00 52.38 87 PRO A O 1
ATOM 664 N N . LEU A 1 88 ? 19.807 11.105 -16.353 1.00 50.31 88 LEU A N 1
ATOM 665 C CA . LEU A 1 88 ? 20.740 12.022 -15.685 1.00 50.31 88 LEU A CA 1
ATOM 666 C C . LEU A 1 88 ? 20.095 13.322 -15.160 1.00 50.31 88 LEU A C 1
ATOM 668 O O . LEU A 1 88 ? 20.798 14.125 -14.553 1.00 50.31 88 LEU A O 1
ATOM 672 N N . ASP A 1 89 ? 18.796 13.556 -15.391 1.00 50.34 89 ASP A N 1
ATOM 673 C CA . ASP A 1 89 ? 18.083 14.788 -14.970 1.00 50.34 89 ASP A CA 1
ATOM 674 C C . ASP A 1 89 ? 16.920 14.499 -13.986 1.00 50.34 89 ASP A C 1
ATOM 676 O O . ASP A 1 89 ? 16.054 15.332 -13.717 1.00 50.34 89 ASP A O 1
ATOM 680 N N . THR A 1 90 ? 16.877 13.277 -13.451 1.00 52.94 90 THR A N 1
ATOM 681 C CA . THR A 1 90 ? 15.715 12.655 -12.785 1.00 52.94 90 THR A CA 1
ATOM 682 C C . THR A 1 90 ? 15.788 12.590 -11.264 1.00 52.94 90 THR A C 1
ATOM 684 O O . THR A 1 90 ? 14.792 12.220 -10.641 1.00 52.94 90 THR A O 1
ATOM 687 N N . SER A 1 91 ? 16.885 13.022 -10.631 1.00 54.75 91 SER A N 1
ATOM 688 C CA . SER A 1 91 ? 17.033 12.977 -9.163 1.00 54.75 91 SER A CA 1
ATOM 689 C C . SER A 1 91 ? 15.952 13.773 -8.406 1.00 54.75 91 SER A C 1
ATOM 691 O O . SER A 1 91 ? 15.849 13.669 -7.188 1.00 54.75 91 SER A O 1
ATOM 693 N N . ASN A 1 92 ? 15.131 14.570 -9.106 1.00 57.56 92 ASN A N 1
ATOM 694 C CA . ASN A 1 92 ? 14.152 15.474 -8.508 1.00 57.56 92 ASN A CA 1
ATOM 695 C C . ASN A 1 92 ? 12.730 15.405 -9.111 1.00 57.56 92 ASN A C 1
ATOM 697 O O . ASN A 1 92 ? 11.929 16.307 -8.852 1.00 57.56 92 ASN A O 1
ATOM 701 N N . CYS A 1 93 ? 12.414 14.368 -9.898 1.00 69.00 93 CYS A N 1
ATOM 702 C CA . CYS A 1 93 ? 11.111 14.188 -10.552 1.00 69.00 93 CYS A CA 1
ATOM 703 C C . CYS A 1 93 ? 10.673 12.715 -10.457 1.00 69.00 93 CYS A C 1
ATOM 705 O O . CYS A 1 93 ? 11.049 11.916 -11.312 1.00 69.00 93 CYS A O 1
ATOM 707 N N . PRO A 1 94 ? 9.941 12.315 -9.399 1.00 77.31 94 PRO A N 1
ATOM 708 C CA . PRO A 1 94 ? 9.372 10.978 -9.338 1.00 77.31 94 PRO A CA 1
ATOM 709 C C . PRO A 1 94 ? 8.182 10.872 -10.299 1.00 77.31 94 PRO A C 1
ATOM 711 O O . PRO A 1 94 ? 7.268 11.700 -10.275 1.00 77.31 94 PRO A O 1
ATOM 714 N N . ILE A 1 95 ? 8.179 9.831 -11.125 1.00 84.69 95 ILE A N 1
ATOM 715 C CA . ILE A 1 95 ? 7.018 9.405 -11.898 1.00 84.69 95 ILE A CA 1
ATOM 716 C C . ILE A 1 95 ? 6.011 8.821 -10.908 1.00 84.69 95 ILE A C 1
ATOM 718 O O . ILE A 1 95 ? 6.289 7.825 -10.240 1.00 84.69 95 ILE A O 1
ATOM 722 N N . LEU A 1 96 ? 4.842 9.454 -10.814 1.00 88.31 96 LEU A N 1
ATOM 723 C CA . LEU A 1 96 ? 3.703 8.932 -10.064 1.00 88.31 96 LEU A CA 1
ATOM 724 C C . LEU A 1 96 ? 2.883 8.037 -10.985 1.00 88.31 96 LEU A C 1
ATOM 726 O O . LEU A 1 96 ? 2.481 8.467 -12.070 1.00 88.31 96 LEU A O 1
ATOM 730 N N . ALA A 1 97 ? 2.649 6.794 -10.578 1.00 90.12 97 ALA A N 1
ATOM 731 C CA . ALA A 1 97 ? 1.976 5.825 -11.427 1.00 90.12 97 ALA A CA 1
ATOM 732 C C . ALA A 1 97 ? 1.096 4.836 -10.665 1.00 90.12 97 ALA A C 1
ATOM 734 O O . ALA A 1 97 ? 1.269 4.576 -9.477 1.00 90.12 97 ALA A O 1
ATOM 735 N N . THR A 1 98 ? 0.168 4.232 -11.393 1.00 91.81 98 THR A N 1
ATOM 736 C CA . THR A 1 98 ? -0.619 3.084 -10.961 1.00 91.81 98 THR A CA 1
ATOM 737 C C . THR A 1 98 ? -0.260 1.861 -11.794 1.00 91.81 98 THR A C 1
ATOM 739 O O . THR A 1 98 ? 0.218 1.954 -12.928 1.00 91.81 98 THR A O 1
ATOM 742 N N . VAL A 1 99 ? -0.477 0.682 -11.222 1.00 92.75 99 VAL A N 1
ATOM 743 C CA . VAL A 1 99 ? -0.235 -0.591 -11.901 1.00 92.75 99 VAL A CA 1
ATOM 744 C C . VAL A 1 99 ? -1.234 -1.616 -11.383 1.00 92.75 99 VAL A C 1
ATOM 746 O O . VAL A 1 99 ? -1.545 -1.602 -10.197 1.00 92.75 99 VAL A O 1
ATOM 749 N N . ASN A 1 100 ? -1.769 -2.491 -12.236 1.00 92.56 100 ASN A N 1
ATOM 750 C CA . ASN A 1 100 ? -2.564 -3.643 -11.792 1.00 92.56 100 ASN A CA 1
ATOM 751 C C . ASN A 1 100 ? -1.711 -4.915 -11.828 1.00 92.56 100 ASN A C 1
ATOM 753 O O . ASN A 1 100 ? -0.711 -4.971 -12.538 1.00 92.56 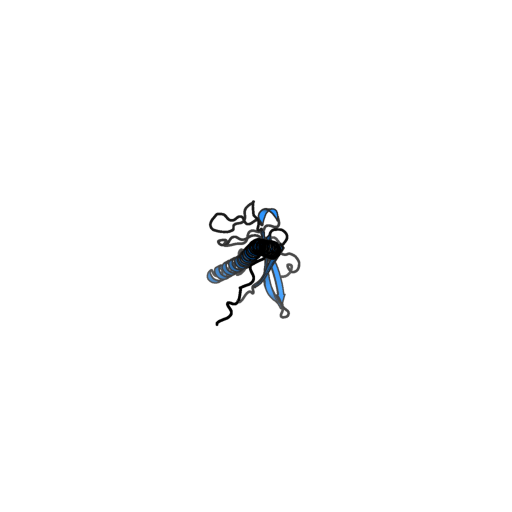100 ASN A O 1
ATOM 757 N N . PHE A 1 101 ? -2.145 -5.955 -11.116 1.00 89.00 101 PHE A N 1
ATOM 758 C CA . PHE A 1 101 ? -1.433 -7.235 -11.002 1.00 89.00 101 PHE A CA 1
ATOM 759 C C . PHE A 1 101 ? -1.054 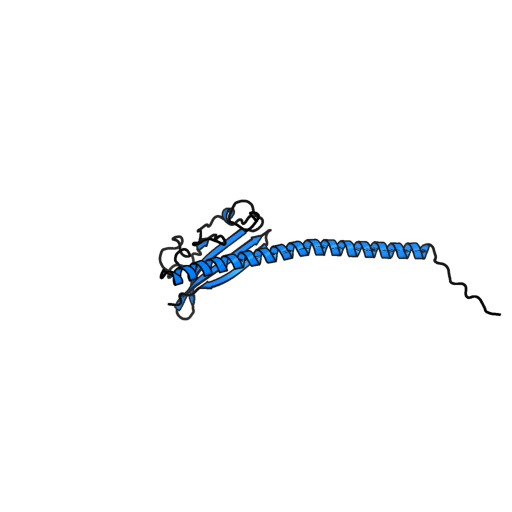-7.899 -12.348 1.00 89.00 101 PHE A C 1
ATOM 761 O O . PHE A 1 101 ? -0.107 -8.676 -12.406 1.00 89.00 101 PHE A O 1
ATOM 768 N N . ASP A 1 102 ? -1.801 -7.624 -13.420 1.00 88.81 102 ASP A N 1
ATOM 769 C CA . ASP A 1 102 ? -1.654 -8.200 -14.764 1.00 88.81 102 ASP A CA 1
ATOM 770 C C . ASP A 1 102 ? -1.128 -7.202 -15.808 1.00 88.81 102 ASP A C 1
ATOM 772 O O . ASP A 1 102 ? -1.131 -7.485 -17.009 1.00 88.81 102 ASP A O 1
ATOM 776 N N . SER A 1 103 ? -0.697 -6.019 -15.373 1.00 89.06 103 SER A N 1
ATOM 777 C CA . SER A 1 103 ? -0.248 -4.969 -16.284 1.00 89.06 103 SER A CA 1
ATOM 778 C C . SER A 1 103 ? 1.142 -5.269 -16.846 1.00 89.06 103 SER A C 1
ATOM 780 O O . SER A 1 103 ? 2.046 -5.674 -16.124 1.00 89.06 103 SER A O 1
ATOM 782 N N . SER A 1 104 ? 1.324 -5.019 -18.143 1.00 88.75 104 SER A N 1
ATOM 783 C CA . SER A 1 104 ? 2.625 -5.102 -18.827 1.00 88.75 104 SER A CA 1
ATOM 784 C C . SER A 1 104 ? 3.360 -3.759 -18.897 1.00 88.75 104 SER A C 1
ATOM 786 O O . SER A 1 104 ? 4.418 -3.666 -19.507 1.00 88.75 104 SER A O 1
ATOM 788 N N . SER A 1 105 ? 2.765 -2.700 -18.354 1.00 90.38 105 SER A N 1
ATOM 789 C CA . SER A 1 105 ? 3.345 -1.363 -18.256 1.00 90.38 105 SER A CA 1
ATOM 790 C C . SER A 1 105 ? 2.647 -0.594 -17.144 1.00 90.38 105 SER A C 1
ATOM 792 O O . SER A 1 105 ? 1.465 -0.838 -16.882 1.00 90.38 105 SER A O 1
ATOM 794 N N . ILE A 1 106 ? 3.326 0.385 -16.563 1.00 90.94 106 ILE A N 1
ATOM 795 C CA . ILE A 1 106 ? 2.700 1.328 -15.639 1.00 90.94 106 ILE A CA 1
ATOM 796 C C . ILE A 1 106 ? 1.737 2.273 -16.371 1.00 90.94 106 ILE A C 1
ATOM 798 O O . ILE A 1 106 ? 1.860 2.530 -17.577 1.00 90.94 106 ILE A O 1
ATOM 802 N N . SER A 1 107 ? 0.784 2.818 -15.621 1.00 89.88 107 SER A N 1
ATOM 803 C CA . SER A 1 107 ? -0.043 3.943 -16.039 1.00 89.88 107 SER A CA 1
ATOM 804 C C . SER A 1 107 ? 0.353 5.161 -15.220 1.00 89.88 107 SER A C 1
ATOM 806 O O . SER A 1 107 ? 0.036 5.232 -14.037 1.00 89.88 107 SER A O 1
ATOM 808 N N . GLU A 1 108 ? 1.040 6.123 -15.833 1.00 86.50 108 GLU A N 1
ATOM 809 C CA . GLU A 1 108 ? 1.353 7.385 -15.161 1.00 86.50 108 GLU A CA 1
ATOM 810 C C . GLU A 1 108 ? 0.071 8.086 -14.742 1.00 86.50 108 GLU A C 1
ATOM 812 O O . GLU A 1 108 ? -0.837 8.301 -15.550 1.00 86.50 108 GLU A O 1
ATOM 817 N N . ASN A 1 109 ? 0.000 8.409 -13.461 1.00 80.31 109 ASN A N 1
ATOM 818 C CA . ASN A 1 109 ? -1.127 9.094 -12.886 1.00 80.31 109 ASN A CA 1
ATOM 819 C C . ASN A 1 109 ? -0.698 9.816 -11.613 1.00 80.31 109 ASN A C 1
ATOM 821 O O . ASN A 1 109 ? -0.328 9.189 -10.621 1.00 80.31 109 ASN A O 1
ATOM 825 N N . SER A 1 110 ? -0.771 11.141 -11.655 1.00 79.69 110 SER A N 1
ATOM 826 C CA . SER A 1 110 ? -0.506 12.012 -10.515 1.00 79.69 110 SER A CA 1
ATOM 827 C C . SER A 1 110 ? -1.773 12.438 -9.771 1.00 79.69 110 SER A C 1
ATOM 829 O O . SER A 1 110 ? -1.659 13.173 -8.792 1.00 79.69 110 SER A O 1
ATOM 831 N N . ASP A 1 111 ? -2.956 12.006 -10.220 1.00 83.94 111 ASP A N 1
ATOM 832 C CA . ASP A 1 111 ? -4.239 12.280 -9.582 1.00 83.94 111 ASP A CA 1
ATOM 833 C C . ASP A 1 111 ? -4.514 11.256 -8.464 1.00 83.94 111 ASP A C 1
ATOM 835 O O . ASP A 1 111 ? -4.686 10.063 -8.746 1.00 83.94 111 ASP A O 1
ATOM 839 N N . PRO A 1 112 ? -4.577 11.692 -7.191 1.00 83.62 112 PRO A N 1
ATOM 840 C CA . PRO A 1 112 ? -4.879 10.809 -6.072 1.00 83.62 112 PRO A CA 1
ATOM 841 C C . PRO A 1 112 ? -6.225 10.088 -6.180 1.00 83.62 112 PRO A C 1
ATOM 843 O O . PRO A 1 112 ? -6.375 9.014 -5.595 1.00 83.62 112 PRO A O 1
ATOM 846 N N . ASP A 1 113 ? -7.188 10.642 -6.924 1.00 84.38 113 ASP A N 1
ATOM 847 C CA . ASP A 1 113 ? -8.522 10.050 -7.072 1.00 84.38 113 ASP A CA 1
ATOM 848 C C . ASP A 1 113 ? -8.487 8.727 -7.869 1.00 84.38 113 ASP A C 1
ATOM 850 O O . ASP A 1 113 ? -9.343 7.858 -7.686 1.00 84.38 113 ASP A O 1
ATOM 854 N N . ASP A 1 114 ? -7.461 8.520 -8.700 1.00 86.38 114 ASP A N 1
ATOM 855 C CA . ASP A 1 114 ? -7.288 7.312 -9.519 1.00 86.38 114 ASP A CA 1
ATOM 856 C C . ASP A 1 114 ? -6.417 6.233 -8.845 1.00 86.38 114 ASP A C 1
ATOM 858 O O . ASP A 1 114 ? -6.241 5.121 -9.360 1.00 86.38 114 ASP A O 1
ATOM 862 N N . TRP A 1 115 ? -5.862 6.531 -7.671 1.00 92.12 115 TRP A N 1
ATOM 863 C CA . TRP A 1 115 ? -5.035 5.592 -6.911 1.00 92.12 115 TRP A CA 1
ATOM 864 C C . TRP A 1 115 ? -5.867 4.584 -6.121 1.00 92.12 115 TRP A C 1
ATOM 866 O O . TRP A 1 115 ? -5.324 3.612 -5.597 1.00 92.12 115 TRP A O 1
ATOM 876 N N . GLU A 1 116 ? -7.180 4.783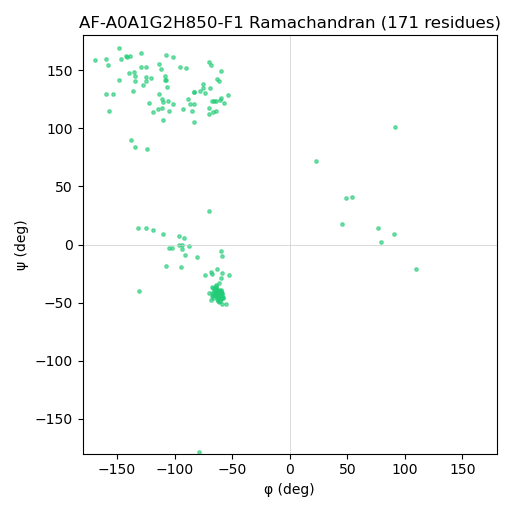 -6.031 1.00 94.00 116 GLU A N 1
ATOM 877 C CA . GLU A 1 116 ? -8.082 3.907 -5.293 1.00 94.00 116 GLU A CA 1
ATOM 878 C C . GLU A 1 116 ? -8.095 2.470 -5.838 1.00 94.00 116 GLU A C 1
ATOM 880 O O . GLU A 1 116 ? -8.060 2.219 -7.042 1.00 94.00 116 GLU A O 1
ATOM 885 N N . LEU A 1 117 ? -8.153 1.513 -4.911 1.00 93.12 117 LEU A N 1
ATOM 886 C CA . LEU A 1 117 ? -8.143 0.076 -5.161 1.00 93.12 117 LEU A CA 1
ATOM 887 C C . LEU A 1 117 ? -9.382 -0.590 -4.536 1.00 93.12 117 LEU A C 1
ATOM 889 O O . LEU A 1 117 ? -9.314 -1.135 -3.424 1.00 93.12 117 LEU A O 1
ATOM 893 N N . PRO A 1 118 ? -10.545 -0.571 -5.207 1.00 93.12 118 PRO A N 1
ATOM 894 C CA . PRO A 1 118 ? -11.651 -1.465 -4.889 1.00 93.12 118 PRO A CA 1
ATOM 895 C C . PRO A 1 118 ? -11.263 -2.932 -5.032 1.00 93.12 118 PRO A C 1
ATOM 897 O O . PRO A 1 118 ? -10.497 -3.326 -5.911 1.00 93.12 118 PRO A O 1
ATOM 900 N N . TRP A 1 119 ? -11.907 -3.762 -4.215 1.00 91.06 119 TRP A N 1
ATOM 901 C CA . TRP A 1 119 ? -11.959 -5.202 -4.434 1.00 91.06 119 TRP A CA 1
ATOM 902 C C . TRP A 1 119 ? -13.077 -5.539 -5.428 1.00 91.06 119 TRP A C 1
ATOM 904 O O . TRP A 1 119 ? -14.245 -5.262 -5.146 1.00 91.06 119 TRP A O 1
ATOM 914 N N . ASP A 1 120 ? -12.744 -6.174 -6.554 1.00 88.12 120 ASP A N 1
ATOM 915 C CA . ASP A 1 120 ? -13.717 -6.545 -7.599 1.00 88.12 120 ASP A CA 1
ATOM 916 C C . ASP A 1 120 ? -14.396 -7.915 -7.376 1.00 88.12 120 ASP A C 1
ATOM 918 O O . ASP A 1 120 ? -15.257 -8.325 -8.155 1.00 88.12 120 ASP A O 1
ATOM 922 N N . GLY A 1 121 ? -14.028 -8.629 -6.308 1.00 86.88 121 GLY A N 1
ATOM 923 C CA . GLY A 1 121 ? -14.448 -10.009 -6.045 1.00 86.88 121 GLY A CA 1
ATOM 924 C C . GLY A 1 121 ? -13.319 -11.031 -6.191 1.00 86.88 121 GLY A C 1
ATOM 925 O O . GLY A 1 121 ? -13.416 -12.106 -5.599 1.00 86.88 121 GLY A O 1
ATOM 926 N N . SER A 1 122 ? -12.251 -10.691 -6.917 1.00 88.56 122 SER A N 1
ATOM 927 C CA . SER A 1 122 ? -11.087 -11.552 -7.141 1.00 88.56 122 SER A CA 1
ATOM 928 C C . SER A 1 122 ? -9.758 -10.855 -6.885 1.00 88.56 122 SER A C 1
ATOM 930 O O . SER A 1 122 ? -8.853 -11.504 -6.373 1.00 88.56 122 SER A O 1
ATOM 932 N N . ASN A 1 123 ? -9.615 -9.591 -7.281 1.00 89.19 123 ASN A N 1
ATOM 933 C CA . ASN A 1 123 ? -8.379 -8.829 -7.155 1.00 89.19 123 ASN A CA 1
ATOM 934 C C . ASN A 1 123 ? -8.681 -7.372 -6.791 1.00 89.19 123 ASN A C 1
ATOM 936 O O . ASN A 1 123 ? -9.797 -6.871 -6.965 1.00 89.19 123 ASN A O 1
ATOM 940 N N . TYR A 1 124 ? -7.655 -6.687 -6.301 1.00 91.38 124 TYR A N 1
ATOM 941 C CA . TYR A 1 124 ? -7.666 -5.238 -6.183 1.00 91.38 124 TYR A CA 1
ATOM 942 C C . TYR A 1 124 ? -7.271 -4.622 -7.521 1.00 91.38 124 TYR A C 1
ATOM 944 O O . TYR A 1 124 ? -6.294 -5.049 -8.137 1.00 91.38 124 TYR A O 1
ATOM 952 N N . LYS A 1 125 ? -8.049 -3.647 -7.990 1.00 90.12 125 LYS A N 1
ATOM 953 C CA . LYS A 1 125 ? -7.801 -2.970 -9.267 1.00 90.12 125 LYS A CA 1
ATOM 954 C C . LYS A 1 125 ? -8.061 -1.486 -9.149 1.00 90.12 125 LYS A C 1
ATOM 956 O O . LYS A 1 125 ? -8.973 -1.090 -8.430 1.00 90.12 125 LYS A O 1
ATOM 961 N N . HIS A 1 126 ? -7.299 -0.705 -9.904 1.00 88.69 126 HIS A N 1
ATOM 962 C CA . HIS A 1 126 ? -7.465 0.740 -9.956 1.00 88.69 126 HIS A CA 1
ATOM 963 C C . HIS A 1 126 ? -8.826 1.117 -10.544 1.00 88.69 126 HIS A C 1
ATOM 965 O O . HIS A 1 126 ? -9.130 0.799 -11.694 1.00 88.69 126 HIS A O 1
ATOM 971 N N . SER A 1 127 ? -9.668 1.735 -9.720 1.00 86.31 127 SER A N 1
ATOM 972 C CA . SER A 1 127 ? -11.005 2.221 -10.069 1.00 86.31 127 SER A CA 1
ATOM 973 C C . SER A 1 127 ? -11.524 3.097 -8.932 1.00 86.31 127 SER A C 1
ATOM 975 O O . SER A 1 127 ? -11.107 2.939 -7.789 1.00 86.31 127 SER A O 1
ATOM 977 N N . SER A 1 128 ? -12.502 3.962 -9.209 1.00 85.44 128 SER A N 1
ATOM 978 C CA . SER A 1 128 ? -13.130 4.751 -8.148 1.00 85.44 128 SER A CA 1
ATOM 979 C C . SER A 1 128 ? -13.855 3.855 -7.143 1.00 85.44 128 SER A C 1
ATOM 981 O O . SER A 1 128 ? -14.573 2.923 -7.529 1.00 85.44 128 SER A O 1
ATOM 983 N N . GLY A 1 129 ? -13.774 4.233 -5.881 1.00 81.44 129 GLY A N 1
ATOM 984 C CA . GLY A 1 129 ? -14.358 3.578 -4.730 1.00 81.44 129 GLY A CA 1
ATOM 985 C C . GLY A 1 129 ? -13.390 2.575 -4.122 1.00 81.44 129 GLY A C 1
ATOM 986 O O . GLY A 1 129 ? -13.323 1.439 -4.554 1.00 81.44 129 GLY A O 1
ATOM 987 N N . GLY A 1 130 ? -12.713 2.922 -3.037 1.00 85.44 130 GLY A N 1
ATOM 988 C CA . GLY A 1 130 ? -11.866 1.979 -2.310 1.00 85.44 130 GLY A CA 1
ATOM 989 C C . GLY A 1 130 ? -11.614 2.429 -0.879 1.00 85.44 130 GLY A C 1
ATOM 990 O O . GLY A 1 130 ? -11.796 3.590 -0.535 1.00 85.44 130 GLY A O 1
ATOM 991 N N . ILE A 1 131 ? -11.219 1.499 -0.006 1.00 90.81 131 ILE A N 1
ATOM 992 C CA . ILE A 1 131 ? -10.648 1.877 1.304 1.00 90.81 131 ILE A CA 1
ATOM 993 C C . ILE A 1 131 ? -9.123 1.942 1.268 1.00 90.81 131 ILE A C 1
ATOM 995 O O . ILE A 1 131 ? -8.535 2.522 2.178 1.00 90.81 131 ILE A O 1
ATOM 999 N N . PHE A 1 132 ? -8.527 1.289 0.270 1.00 95.31 132 PHE A N 1
ATOM 1000 C CA . PHE A 1 132 ? -7.103 1.282 -0.010 1.00 95.31 132 PHE A CA 1
ATOM 1001 C C . PHE A 1 132 ? -6.874 2.127 -1.255 1.00 95.31 132 PHE A C 1
ATOM 1003 O O . PHE A 1 132 ? -7.659 2.039 -2.199 1.00 95.31 132 PHE A O 1
ATOM 1010 N N . SER A 1 133 ? -5.795 2.888 -1.267 1.00 95.12 133 SER A N 1
ATOM 1011 C CA . SER A 1 133 ? -5.260 3.538 -2.456 1.00 95.12 133 SE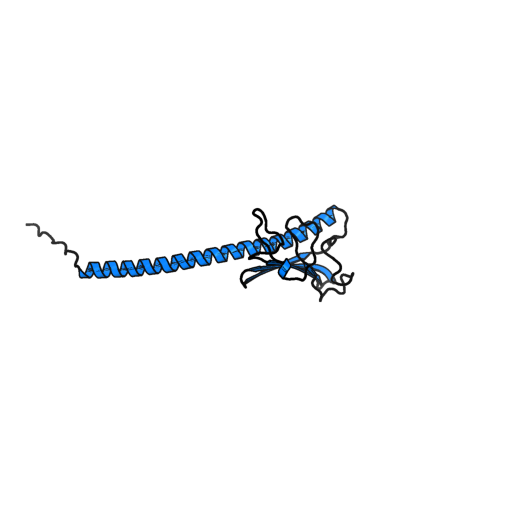R A CA 1
ATOM 1012 C C . SER A 1 133 ? -3.790 3.180 -2.579 1.00 95.12 133 SER A C 1
ATOM 1014 O O . SER A 1 133 ? -3.093 3.154 -1.569 1.00 95.12 133 SER A O 1
ATOM 1016 N N . ARG A 1 134 ? -3.323 2.874 -3.788 1.00 95.12 134 ARG A N 1
ATOM 1017 C CA . ARG A 1 134 ? -1.923 2.557 -4.078 1.00 95.12 134 ARG A CA 1
ATOM 1018 C C . ARG A 1 134 ? -1.400 3.472 -5.167 1.00 95.12 134 ARG A C 1
ATOM 1020 O O . ARG A 1 134 ? -2.070 3.678 -6.169 1.00 95.12 134 ARG A O 1
ATOM 1027 N N . HIS A 1 135 ? -0.168 3.917 -5.026 1.00 93.62 135 HIS A N 1
ATOM 1028 C CA . HIS A 1 135 ? 0.583 4.474 -6.140 1.00 93.62 135 HIS A CA 1
ATOM 1029 C C . HIS A 1 135 ? 2.041 4.036 -6.055 1.00 93.62 135 HIS A C 1
ATOM 1031 O O . HIS A 1 135 ? 2.512 3.548 -5.023 1.00 93.62 135 HIS A O 1
ATOM 1037 N N . LEU A 1 136 ? 2.722 4.150 -7.183 1.00 93.06 136 LEU A N 1
ATOM 1038 C CA . LEU A 1 136 ? 4.149 3.955 -7.321 1.00 93.06 136 LEU A CA 1
ATOM 1039 C C . LEU A 1 136 ? 4.807 5.320 -7.499 1.00 93.06 136 LEU A C 1
ATOM 1041 O O . LEU A 1 136 ? 4.325 6.133 -8.284 1.00 93.06 136 LEU A O 1
ATOM 1045 N N . GLU A 1 137 ? 5.911 5.541 -6.798 1.00 91.06 137 GLU A N 1
ATOM 1046 C CA . GLU A 1 137 ? 6.881 6.584 -7.106 1.00 91.06 137 GLU A CA 1
ATOM 1047 C C . GLU A 1 137 ? 8.092 5.905 -7.744 1.00 91.06 137 GLU A C 1
ATOM 1049 O O . GLU A 1 137 ? 8.770 5.100 -7.099 1.00 91.06 137 GLU A O 1
ATOM 1054 N N . ILE A 1 138 ? 8.348 6.205 -9.013 1.00 88.50 138 ILE A N 1
ATOM 1055 C CA . ILE A 1 138 ? 9.501 5.692 -9.753 1.00 88.50 138 ILE A CA 1
ATOM 1056 C C . ILE A 1 138 ? 10.446 6.855 -10.019 1.00 88.50 138 ILE A C 1
ATOM 1058 O O . ILE A 1 138 ? 10.048 7.871 -10.584 1.00 88.50 138 ILE A O 1
ATOM 1062 N N . SER A 1 139 ? 11.701 6.731 -9.615 1.00 86.00 139 SER A N 1
ATOM 1063 C CA . SER A 1 139 ? 12.740 7.715 -9.912 1.00 86.00 139 SER A CA 1
ATOM 1064 C C . SER A 1 139 ? 14.047 7.023 -10.269 1.00 86.00 139 SER A C 1
ATOM 1066 O O . SER A 1 139 ? 14.237 5.848 -9.964 1.00 86.00 139 SER A O 1
ATOM 1068 N N . TYR A 1 140 ? 14.957 7.750 -10.909 1.00 84.88 140 TYR A N 1
ATOM 1069 C CA . TYR A 1 140 ? 16.320 7.275 -11.131 1.00 84.88 140 TYR A CA 1
ATOM 1070 C C . TYR A 1 140 ? 17.292 8.046 -10.258 1.00 84.88 140 TYR A C 1
ATOM 1072 O O . TYR A 1 140 ? 17.125 9.247 -10.023 1.00 84.88 140 TYR A O 1
ATOM 1080 N N . ASP A 1 141 ? 18.306 7.336 -9.800 1.00 82.94 141 ASP A N 1
ATOM 1081 C CA . ASP A 1 141 ? 19.363 7.851 -8.950 1.00 82.94 141 ASP A CA 1
ATOM 1082 C C . ASP A 1 141 ? 20.657 7.084 -9.261 1.00 82.94 141 ASP A C 1
ATOM 1084 O O . ASP A 1 141 ? 20.634 6.095 -9.999 1.00 82.94 141 ASP A O 1
ATOM 1088 N N . SER A 1 142 ? 21.785 7.555 -8.741 1.00 84.25 142 SER A N 1
ATOM 1089 C CA . SER A 1 142 ? 23.083 6.897 -8.910 1.00 84.25 142 SER A CA 1
ATOM 1090 C C . SER A 1 142 ? 23.673 6.535 -7.559 1.00 84.25 142 SER A C 1
ATOM 1092 O O . SER A 1 142 ? 23.528 7.296 -6.601 1.00 84.25 142 SER A O 1
ATOM 1094 N N . ASP A 1 143 ? 24.347 5.395 -7.471 1.00 86.00 143 ASP A N 1
ATOM 1095 C CA . ASP A 1 143 ? 25.057 5.023 -6.250 1.00 86.00 143 ASP A CA 1
ATOM 1096 C C . ASP A 1 143 ? 26.404 5.758 -6.110 1.00 86.00 143 ASP A C 1
ATOM 1098 O O . ASP A 1 143 ? 26.766 6.613 -6.924 1.00 86.00 143 ASP A O 1
ATOM 1102 N N . ASP A 1 144 ? 27.139 5.454 -5.036 1.00 88.50 144 ASP A N 1
ATOM 1103 C CA . ASP A 1 144 ? 28.439 6.072 -4.746 1.00 88.50 144 ASP A CA 1
ATOM 1104 C C . ASP A 1 144 ? 29.503 5.763 -5.822 1.00 88.50 144 ASP A C 1
ATOM 1106 O O . ASP A 1 144 ? 30.480 6.511 -5.945 1.00 88.50 144 ASP A O 1
ATOM 1110 N N . ASP A 1 145 ? 29.313 4.692 -6.601 1.00 86.12 145 ASP A N 1
ATOM 1111 C CA . ASP A 1 145 ? 30.200 4.261 -7.685 1.00 86.12 145 ASP A CA 1
ATOM 1112 C C . ASP A 1 145 ? 29.800 4.875 -9.046 1.00 86.12 145 ASP A C 1
ATOM 1114 O O . ASP A 1 145 ? 30.583 4.851 -10.002 1.00 86.12 145 ASP A O 1
ATOM 1118 N N . GLY A 1 146 ? 28.637 5.536 -9.106 1.00 82.19 146 GLY A N 1
ATOM 1119 C CA . GLY A 1 146 ? 28.098 6.201 -10.290 1.00 82.19 146 GLY A CA 1
ATOM 1120 C C . GLY A 1 146 ? 27.198 5.311 -11.148 1.00 82.19 146 GLY A C 1
ATOM 1121 O O . GLY A 1 146 ? 26.818 5.736 -12.243 1.00 82.19 146 GLY A O 1
ATOM 1122 N N . ASP A 1 147 ? 26.841 4.117 -10.666 1.00 83.94 147 ASP A N 1
ATOM 1123 C CA . ASP A 1 147 ? 25.937 3.204 -11.358 1.00 83.94 147 ASP A CA 1
ATOM 1124 C C . ASP A 1 147 ? 24.487 3.669 -11.185 1.00 83.94 147 ASP A C 1
ATOM 1126 O O . ASP A 1 147 ? 24.032 4.003 -10.087 1.00 83.94 147 ASP A O 1
ATOM 1130 N N . ILE A 1 148 ? 23.753 3.718 -12.299 1.00 83.38 148 ILE A N 1
ATOM 1131 C CA . ILE A 1 148 ? 22.373 4.211 -12.339 1.00 83.38 148 ILE A CA 1
ATOM 1132 C C . ILE A 1 148 ? 21.422 3.088 -11.930 1.00 83.38 148 ILE A C 1
ATOM 1134 O O . ILE A 1 148 ? 21.456 1.992 -12.490 1.00 83.38 148 ILE A O 1
ATOM 1138 N N . PHE A 1 149 ? 20.512 3.389 -11.009 1.00 85.31 149 PHE A N 1
ATOM 1139 C CA . PHE A 1 149 ? 19.435 2.490 -10.614 1.00 85.31 149 PHE A CA 1
ATOM 1140 C C . PHE A 1 149 ? 18.078 3.192 -10.647 1.00 85.31 149 PHE A C 1
ATOM 1142 O O . PHE A 1 149 ? 17.953 4.402 -10.449 1.00 85.31 149 PHE A O 1
ATOM 1149 N N . MET A 1 150 ? 17.035 2.400 -10.869 1.00 87.81 150 MET A N 1
ATOM 1150 C CA . MET A 1 150 ? 15.647 2.818 -10.743 1.00 87.81 150 MET A CA 1
ATOM 1151 C C . MET A 1 150 ? 15.149 2.499 -9.335 1.00 87.81 150 MET A C 1
ATOM 1153 O O . MET A 1 150 ? 15.074 1.342 -8.924 1.00 87.81 150 MET A O 1
ATOM 1157 N N . ARG A 1 151 ? 14.791 3.538 -8.590 1.00 90.06 151 ARG A N 1
ATOM 1158 C CA . ARG A 1 151 ? 14.142 3.453 -7.287 1.00 90.06 151 ARG A CA 1
ATOM 1159 C C . ARG A 1 151 ? 12.639 3.346 -7.497 1.00 90.06 151 ARG A C 1
ATOM 1161 O O . ARG A 1 151 ? 12.033 4.245 -8.073 1.00 90.06 151 ARG A O 1
ATOM 1168 N N . VAL A 1 152 ? 12.038 2.269 -7.007 1.00 91.94 152 VAL A N 1
ATOM 1169 C CA . VAL A 1 152 ? 10.593 2.039 -7.088 1.00 91.94 152 VAL A CA 1
ATOM 1170 C C . VAL A 1 152 ? 10.035 1.955 -5.684 1.00 91.94 152 VAL A C 1
ATOM 1172 O O . VAL A 1 152 ? 10.329 1.022 -4.939 1.00 91.94 152 VAL A O 1
ATOM 1175 N N . LYS A 1 153 ? 9.207 2.927 -5.320 1.00 94.19 153 LYS A N 1
ATOM 1176 C CA . LYS A 1 153 ? 8.511 2.959 -4.038 1.00 94.19 153 LYS A CA 1
ATOM 1177 C C . LYS A 1 153 ? 7.029 2.712 -4.262 1.00 94.19 153 LYS A C 1
ATOM 1179 O O . LYS A 1 153 ? 6.386 3.451 -4.995 1.00 94.19 153 LYS A O 1
ATOM 1184 N N . SER A 1 154 ? 6.475 1.689 -3.622 1.00 96.06 154 SER A N 1
ATOM 1185 C CA . SER A 1 154 ? 5.035 1.445 -3.603 1.00 96.06 154 SER A CA 1
ATOM 1186 C C . SER A 1 154 ? 4.451 1.917 -2.281 1.00 96.06 154 SER A C 1
ATOM 1188 O O . SER A 1 154 ? 4.847 1.438 -1.216 1.00 96.06 154 SER A O 1
ATOM 1190 N N . ILE A 1 155 ? 3.505 2.849 -2.357 1.00 96.19 155 ILE A N 1
ATOM 1191 C CA . ILE A 1 155 ? 2.836 3.445 -1.204 1.00 96.19 155 ILE A CA 1
ATOM 1192 C C . ILE A 1 155 ? 1.372 3.029 -1.236 1.00 96.19 155 ILE A C 1
ATOM 1194 O O . ILE A 1 155 ? 0.701 3.170 -2.259 1.00 96.19 155 ILE A O 1
ATOM 1198 N N . VAL A 1 156 ? 0.882 2.511 -0.110 1.00 97.12 156 VAL A N 1
ATOM 1199 C CA . VAL A 1 156 ? -0.520 2.147 0.093 1.00 97.12 156 VAL A CA 1
ATOM 1200 C C . VAL A 1 156 ? -1.089 2.896 1.287 1.00 97.12 156 VAL A C 1
ATOM 1202 O O . VAL A 1 156 ? -0.629 2.726 2.418 1.00 97.12 156 VAL A O 1
ATOM 1205 N N . ASP A 1 157 ? -2.152 3.655 1.053 1.00 95.44 157 ASP A N 1
ATOM 1206 C CA . ASP A 1 157 ? -2.873 4.407 2.072 1.00 95.44 157 ASP A CA 1
ATOM 1207 C C . ASP A 1 157 ? -4.234 3.777 2.370 1.00 95.44 157 ASP A C 1
ATOM 1209 O O . ASP A 1 157 ? -4.937 3.286 1.487 1.00 95.44 157 ASP A O 1
ATOM 1213 N N . TRP A 1 158 ? -4.626 3.786 3.644 1.00 95.25 158 TRP A N 1
ATOM 1214 C CA . TRP A 1 158 ? -5.966 3.410 4.082 1.00 95.25 158 TRP A CA 1
ATOM 1215 C C . TRP A 1 158 ? -6.330 4.108 5.389 1.00 95.25 158 TRP A C 1
ATOM 1217 O O . TRP A 1 158 ? -5.614 4.039 6.388 1.00 95.25 158 TRP A O 1
ATOM 1227 N N . ARG A 1 159 ? -7.502 4.752 5.435 1.00 89.88 159 ARG A N 1
ATOM 1228 C CA . ARG A 1 159 ? -8.077 5.333 6.670 1.00 89.88 159 ARG A CA 1
ATOM 1229 C C . ARG A 1 159 ? -7.094 6.204 7.484 1.00 89.88 159 ARG A C 1
ATOM 1231 O O . ARG A 1 159 ? -7.092 6.142 8.715 1.00 89.88 159 ARG A O 1
ATOM 1238 N N . GLY A 1 160 ? -6.266 7.003 6.807 1.00 90.12 160 GLY A N 1
ATOM 1239 C CA . GLY A 1 160 ? -5.275 7.886 7.438 1.00 90.12 160 GLY A CA 1
ATOM 1240 C C . GLY A 1 160 ? -4.020 7.178 7.963 1.00 90.12 160 GLY A C 1
ATOM 1241 O O . GLY A 1 160 ? -3.287 7.754 8.763 1.00 90.12 160 GLY A O 1
ATOM 1242 N N . LYS A 1 161 ? -3.793 5.927 7.557 1.00 92.88 161 LYS A N 1
ATOM 1243 C CA . LYS A 1 161 ? -2.533 5.201 7.720 1.00 92.88 161 LYS A CA 1
ATOM 1244 C C . LYS A 1 161 ? -1.908 4.988 6.349 1.00 92.88 161 LYS A C 1
ATOM 1246 O O . LYS A 1 161 ? -2.644 4.828 5.381 1.00 92.88 161 LYS A O 1
ATOM 1251 N N . SER A 1 162 ? -0.587 4.913 6.319 1.00 94.31 162 SER A N 1
ATOM 1252 C CA . SER A 1 162 ? 0.194 4.585 5.134 1.00 94.31 162 SER A CA 1
ATOM 1253 C C . SER A 1 162 ? 1.108 3.394 5.420 1.00 94.31 162 SER A C 1
ATOM 1255 O O . SER A 1 162 ? 1.486 3.127 6.568 1.00 94.31 162 SER A O 1
ATOM 1257 N N . PHE A 1 163 ? 1.432 2.650 4.373 1.00 96.25 163 PHE A N 1
ATOM 1258 C CA . PHE A 1 163 ? 2.476 1.639 4.353 1.00 96.25 163 PHE A CA 1
ATOM 1259 C C . PHE A 1 163 ? 3.260 1.811 3.061 1.00 96.25 163 PHE A C 1
ATOM 1261 O O . PHE A 1 163 ? 2.666 1.906 1.991 1.00 96.25 163 PHE A O 1
ATOM 1268 N N . GLU A 1 164 ? 4.580 1.834 3.167 1.00 96.19 164 GLU A N 1
ATOM 1269 C CA . GLU A 1 164 ? 5.480 1.999 2.034 1.00 96.19 164 GLU A CA 1
ATOM 1270 C C . GLU A 1 164 ? 6.474 0.839 1.983 1.00 96.19 164 GLU A C 1
ATOM 1272 O O . GLU A 1 164 ? 6.906 0.315 3.013 1.00 96.19 164 GLU A O 1
ATOM 1277 N N . THR A 1 165 ? 6.817 0.426 0.770 1.00 96.12 165 THR A N 1
ATOM 1278 C CA . THR A 1 165 ? 7.919 -0.492 0.492 1.00 96.12 165 THR A CA 1
ATOM 1279 C C . THR A 1 165 ? 8.701 0.048 -0.691 1.00 96.12 165 THR A C 1
ATOM 1281 O O . THR A 1 165 ? 8.132 0.682 -1.578 1.00 96.12 165 THR A O 1
ATOM 1284 N N . GLU A 1 166 ? 9.999 -0.203 -0.706 1.00 94.75 166 GLU A N 1
ATOM 1285 C CA . GLU A 1 166 ? 10.905 0.332 -1.712 1.00 94.75 166 GLU A CA 1
ATOM 1286 C C . GLU A 1 166 ? 11.827 -0.772 -2.213 1.00 94.75 166 GLU A C 1
ATOM 1288 O O . GLU A 1 166 ? 12.292 -1.600 -1.427 1.00 94.75 166 GLU A O 1
ATOM 1293 N N . GLU A 1 167 ? 12.088 -0.765 -3.514 1.00 94.19 167 GLU A N 1
ATOM 1294 C CA . GLU A 1 167 ? 13.063 -1.630 -4.161 1.00 94.19 167 GLU A CA 1
ATOM 1295 C C . GLU A 1 167 ? 13.924 -0.822 -5.135 1.00 94.19 167 GLU A C 1
ATOM 1297 O O . GLU A 1 167 ? 13.457 0.130 -5.765 1.00 94.19 167 GLU A O 1
ATOM 1302 N N . LEU A 1 168 ? 15.197 -1.205 -5.241 1.00 91.38 168 LEU A N 1
ATOM 1303 C CA . LEU A 1 168 ? 16.146 -0.638 -6.193 1.00 91.38 168 LEU A CA 1
ATOM 1304 C C . LEU A 1 168 ? 16.365 -1.649 -7.315 1.00 91.38 168 LEU A C 1
ATOM 1306 O O . LEU A 1 168 ? 16.757 -2.790 -7.067 1.00 91.38 168 LEU A O 1
ATOM 1310 N N . LEU A 1 169 ? 16.112 -1.227 -8.546 1.00 88.19 169 LEU A N 1
ATOM 1311 C CA . LEU A 1 169 ? 16.250 -2.039 -9.744 1.00 88.19 169 LEU A CA 1
ATOM 1312 C C . LEU A 1 169 ? 17.429 -1.512 -10.559 1.00 88.19 169 LEU A C 1
ATOM 1314 O O . LEU A 1 169 ? 17.418 -0.371 -11.013 1.00 88.19 169 LEU A O 1
ATOM 1318 N N . TYR A 1 170 ? 18.436 -2.359 -10.736 1.00 84.69 170 TYR A N 1
ATOM 1319 C CA . TYR A 1 170 ? 19.616 -2.066 -11.543 1.00 84.69 170 TYR A CA 1
ATOM 1320 C C . TYR A 1 170 ? 19.448 -2.604 -12.962 1.00 84.69 170 TYR A C 1
ATOM 1322 O O . TYR A 1 170 ? 18.761 -3.614 -13.172 1.00 84.69 170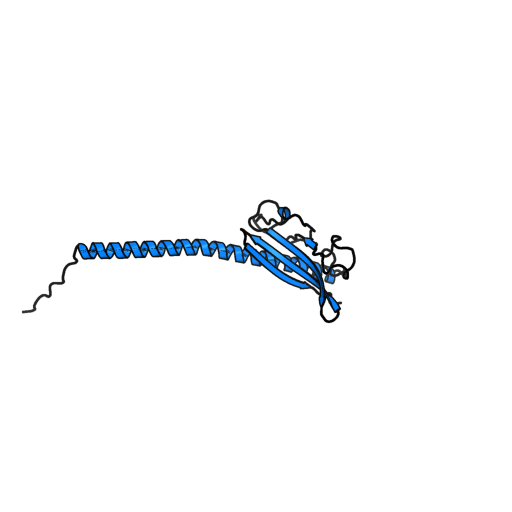 TYR A O 1
ATOM 1330 N N . ASP A 1 171 ? 20.125 -1.948 -13.901 1.00 81.88 171 ASP A N 1
ATOM 1331 C CA . ASP A 1 171 ? 20.498 -2.578 -15.159 1.00 81.88 171 ASP A CA 1
ATOM 1332 C C . ASP A 1 171 ? 21.672 -3.529 -14.898 1.00 81.88 171 ASP A C 1
ATOM 1334 O O . ASP A 1 171 ? 22.590 -3.208 -14.147 1.00 81.88 171 ASP A O 1
ATOM 1338 N N . TRP A 1 172 ? 21.609 -4.729 -15.448 1.00 70.25 172 TRP A N 1
ATOM 1339 C CA . TRP A 1 172 ? 22.520 -5.835 -15.142 1.00 70.25 172 TRP A CA 1
ATOM 1340 C C . TRP A 1 172 ? 23.192 -6.391 -16.399 1.00 70.25 172 TRP A C 1
ATOM 1342 O O . TRP A 1 172 ? 23.766 -7.484 -16.351 1.00 70.25 172 TRP A O 1
ATOM 1352 N N . GLU A 1 173 ? 23.111 -5.643 -17.505 1.00 60.03 173 GLU A N 1
ATOM 1353 C CA . GLU A 1 173 ? 23.878 -5.882 -18.732 1.00 60.03 173 GLU A CA 1
ATOM 1354 C C . GLU A 1 173 ? 25.373 -5.551 -18.602 1.00 60.03 173 GLU A C 1
ATOM 1356 O O . GLU A 1 173 ? 25.740 -4.561 -17.928 1.00 60.03 173 GLU A O 1
#

Organism: NCBI:txid1802158

Secondary structure (DSSP, 8-state):
------PPPPPHHHHHHHHHHHHHHHHHHHHHHHHHHHHHHHHHHHHHHHHHHHHHHHHHHHHHHHHHHTTS-TTBTTB-TTSTT-TTS-TT-PEEEE--TT-SS-EE---GGG-EE-B-SSSB-SSS--SEEEEEEEEEEE-TT--EEEEEEEEEEETTEEEEEEEEEE---

InterPro domains:
  IPR012902 Prokaryotic N-terminal methylation site [PF07963] (7-29)
  IPR012902 Prokaryotic N-terminal methylation site [TIGR02532] (8-28)
  IPR045584 Pilin-like [SSF54523] (10-128)

Solvent-accessible surface area (backbone atoms only — not comparable to full-atom values): 9862 Å² total; per-residue (Å²): 134,86,81,82,78,80,76,83,78,87,51,74,68,58,50,54,51,51,52,50,54,48,52,54,50,50,54,54,50,52,56,50,52,56,48,51,55,56,50,51,56,54,51,53,52,50,52,50,39,51,50,55,19,50,47,52,48,50,32,54,53,49,30,28,54,52,23,54,77,66,79,44,61,52,54,59,42,75,63,70,87,82,58,73,92,46,83,86,76,23,80,84,46,64,44,36,20,37,72,44,85,85,44,74,42,59,44,81,45,84,55,75,74,60,25,15,32,22,74,78,85,87,52,64,38,73,36,78,64,51,70,37,28,41,41,33,41,37,31,33,47,61,52,100,89,64,54,63,30,40,40,40,32,17,38,20,38,41,91,94,44,77,45,73,44,74,49,79,46,66,80,86,130